Protein AF-A0A3C1LF52-F1 (afdb_monomer)

Foldseek 3Di:
DQVVVQVVVQVLAVQAPDPDDDDAFQKWWWFQAPVRHIHIGSQDPVNCPPDDRGPDTDFMWGQHPVRGIDTDDD

Sequence (74 aa):
QEIRKRRELSMMIYEAKLSFQPVIGQTYHLYQKRDDSYMVSLISPKEWGGSGPFKQYISSVKLLADHTWVEIGE

Solvent-accessible surface area (backbone atoms only — not comparable 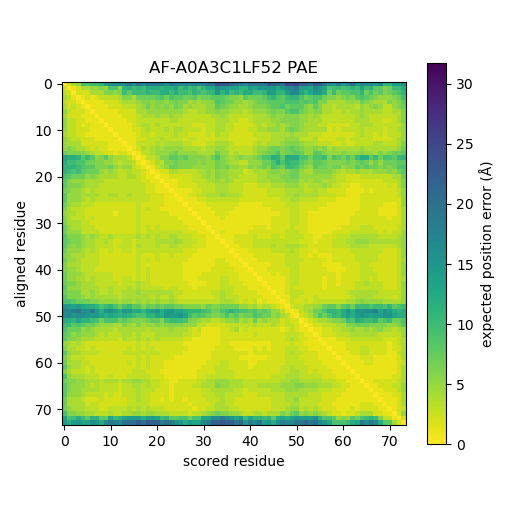to full-atom values): 4436 Å² total; per-residue (Å²): 113,68,70,60,55,41,51,53,52,43,50,50,59,70,70,14,67,66,93,64,86,87,52,70,74,42,67,36,27,37,28,32,28,79,84,71,46,43,38,63,35,79,66,46,78,76,78,46,53,98,71,50,89,48,65,41,82,74,50,38,32,32,32,37,92,87,76,43,58,40,81,49,85,131

Secondary structure (DSSP, 8-state):
-HHHHHHHHHHHHHHS--SS---TT-EEEEEEETTS-EEEESS-TTTTTT--SEEEEEEEEEE-TTS-EEEE--

Radius of gyration: 11.84 Å; Cα contacts (8 Å, |Δi|>4): 120; chains: 1; bounding box: 30×24×28 Å

Mean predicted aligned error: 4.06 Å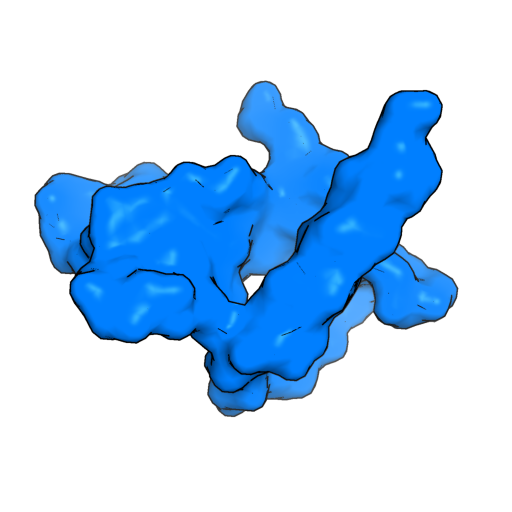

Structure (mmCIF, N/CA/C/O backbone):
data_AF-A0A3C1LF52-F1
#
_entry.id   AF-A0A3C1LF52-F1
#
loop_
_atom_site.group_PDB
_atom_site.id
_atom_site.type_symbol
_atom_site.label_atom_id
_atom_site.label_alt_id
_atom_site.label_comp_id
_atom_site.label_asym_id
_atom_site.label_entity_id
_atom_site.label_seq_id
_atom_site.pdbx_PDB_ins_code
_atom_site.Cartn_x
_atom_site.Cartn_y
_atom_site.Cartn_z
_atom_site.occupancy
_atom_site.B_iso_or_equiv
_atom_site.auth_seq_id
_atom_site.auth_comp_id
_atom_site.auth_asym_id
_atom_site.auth_atom_id
_atom_site.pdbx_PDB_model_num
ATOM 1 N N . GLN A 1 1 ? 18.994 -4.478 3.206 1.00 62.38 1 GLN A N 1
ATOM 2 C CA . GLN A 1 1 ? 17.890 -3.928 4.022 1.00 62.38 1 GLN A CA 1
ATOM 3 C C . GLN A 1 1 ? 16.631 -3.754 3.169 1.00 62.38 1 GLN A C 1
ATOM 5 O O . GLN A 1 1 ? 15.619 -4.359 3.490 1.00 62.38 1 GLN A O 1
ATOM 10 N N . GLU A 1 2 ? 16.716 -3.081 2.019 1.00 69.94 2 GLU A N 1
ATOM 11 C CA . GLU A 1 2 ? 15.584 -2.826 1.102 1.00 69.94 2 GLU A CA 1
ATOM 12 C C . GLU A 1 2 ? 14.819 -4.075 0.617 1.00 69.94 2 GLU A C 1
ATOM 14 O O . GLU A 1 2 ? 13.591 -4.103 0.632 1.00 69.94 2 GLU A O 1
ATOM 19 N N . ILE A 1 3 ? 15.529 -5.162 0.287 1.00 74.44 3 ILE A N 1
ATOM 20 C CA . ILE A 1 3 ? 14.907 -6.422 -0.168 1.00 74.44 3 ILE A CA 1
ATOM 21 C C . ILE A 1 3 ? 13.979 -7.036 0.898 1.00 74.44 3 ILE A C 1
ATOM 23 O O . ILE A 1 3 ? 12.936 -7.591 0.555 1.00 74.44 3 ILE A O 1
ATOM 27 N N . ARG A 1 4 ? 14.328 -6.932 2.192 1.00 77.81 4 ARG A N 1
ATOM 28 C CA . ARG A 1 4 ? 13.493 -7.471 3.283 1.00 77.81 4 ARG A CA 1
ATOM 29 C C . ARG A 1 4 ? 12.198 -6.673 3.419 1.00 77.81 4 ARG A C 1
ATOM 31 O O . ARG A 1 4 ? 11.126 -7.268 3.401 1.00 77.81 4 ARG A O 1
ATOM 38 N N . LYS A 1 5 ? 12.304 -5.341 3.420 1.00 79.50 5 LYS A N 1
ATOM 39 C CA . LYS A 1 5 ? 11.153 -4.431 3.501 1.00 79.50 5 LYS A CA 1
ATOM 40 C C . LYS A 1 5 ? 10.188 -4.618 2.326 1.00 79.50 5 LYS A C 1
ATOM 42 O O . LYS A 1 5 ? 8.981 -4.710 2.520 1.00 79.50 5 LYS A O 1
ATOM 47 N N . ARG A 1 6 ? 10.721 -4.773 1.108 1.00 81.25 6 ARG A N 1
ATOM 48 C CA . ARG A 1 6 ? 9.925 -5.057 -0.098 1.00 81.25 6 ARG A CA 1
ATOM 49 C C . ARG A 1 6 ? 9.143 -6.367 0.012 1.00 81.25 6 ARG A C 1
ATOM 51 O O . ARG A 1 6 ? 7.983 -6.427 -0.393 1.00 81.25 6 ARG A O 1
ATOM 58 N N . ARG A 1 7 ? 9.761 -7.411 0.578 1.00 85.44 7 ARG A N 1
ATOM 59 C CA . ARG A 1 7 ? 9.104 -8.704 0.813 1.00 85.44 7 ARG A CA 1
ATOM 60 C C . ARG A 1 7 ? 7.981 -8.583 1.844 1.00 85.44 7 ARG A C 1
ATOM 62 O O . ARG A 1 7 ? 6.895 -9.089 1.595 1.00 85.44 7 ARG A O 1
ATOM 69 N N . GLU A 1 8 ? 8.232 -7.908 2.962 1.00 87.44 8 GLU A N 1
ATOM 70 C CA . GLU A 1 8 ? 7.242 -7.688 4.028 1.00 87.44 8 GLU A CA 1
ATOM 71 C C . GLU A 1 8 ? 6.027 -6.902 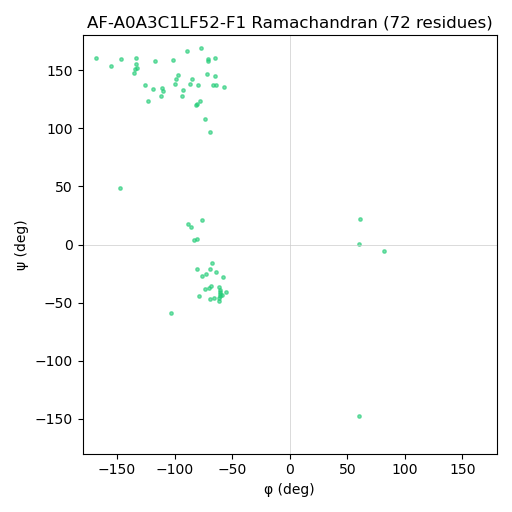3.527 1.00 87.44 8 GLU A C 1
ATOM 73 O O . GLU A 1 8 ? 4.900 -7.362 3.691 1.00 87.44 8 GLU A O 1
ATOM 78 N N . LEU A 1 9 ? 6.245 -5.788 2.820 1.00 87.19 9 LEU A N 1
ATOM 79 C CA . LEU A 1 9 ? 5.166 -5.015 2.194 1.00 87.19 9 LEU A CA 1
ATOM 80 C C . LEU A 1 9 ? 4.366 -5.847 1.197 1.00 87.19 9 LEU A C 1
ATOM 82 O O . LEU A 1 9 ? 3.140 -5.796 1.198 1.00 87.19 9 LEU A O 1
ATOM 86 N N . SER A 1 10 ? 5.052 -6.637 0.368 1.00 87.69 10 SER A N 1
ATOM 87 C CA . SER A 1 10 ? 4.372 -7.508 -0.592 1.00 87.69 10 SER A CA 1
ATOM 88 C C . SER A 1 10 ? 3.464 -8.507 0.126 1.00 87.69 10 SER A C 1
ATOM 90 O O . SER A 1 10 ? 2.317 -8.662 -0.276 1.00 87.69 10 SER A O 1
ATOM 92 N N . MET A 1 11 ? 3.933 -9.138 1.211 1.00 88.50 11 MET A N 1
ATOM 93 C CA . MET A 1 11 ? 3.111 -10.059 2.007 1.00 88.50 11 MET A CA 1
ATOM 94 C C . MET A 1 11 ? 1.896 -9.350 2.617 1.00 88.50 11 MET A C 1
ATOM 96 O O . MET A 1 11 ? 0.784 -9.835 2.447 1.0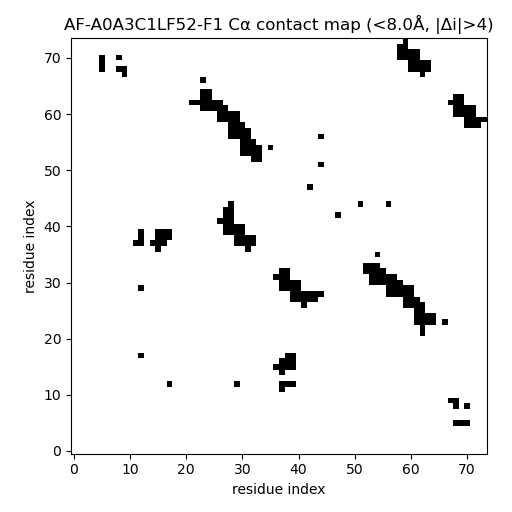0 88.50 11 MET A O 1
ATOM 100 N N . MET A 1 12 ? 2.072 -8.163 3.208 1.00 90.44 12 MET A N 1
ATOM 101 C CA . MET A 1 12 ? 0.949 -7.382 3.751 1.00 90.44 12 MET A CA 1
ATOM 102 C C . MET A 1 12 ? -0.086 -7.010 2.684 1.00 90.44 12 MET A C 1
ATOM 104 O O . MET A 1 12 ? -1.281 -7.043 2.952 1.00 90.44 12 MET A O 1
ATOM 108 N N . ILE A 1 13 ? 0.352 -6.658 1.472 1.00 88.56 13 ILE A N 1
ATOM 109 C CA . ILE A 1 13 ? -0.547 -6.315 0.361 1.00 88.56 13 ILE A CA 1
ATOM 110 C C . ILE A 1 13 ? -1.299 -7.549 -0.149 1.00 88.56 13 ILE A C 1
ATOM 112 O O . ILE A 1 13 ? -2.476 -7.437 -0.477 1.00 88.56 13 ILE A O 1
ATOM 116 N N . TYR A 1 14 ? -0.651 -8.718 -0.191 1.00 85.06 14 TYR A N 1
ATOM 117 C CA . TYR A 1 14 ? -1.316 -9.980 -0.535 1.00 85.06 14 TYR A CA 1
ATOM 118 C C . TYR A 1 14 ? -2.312 -10.434 0.540 1.00 85.06 14 TYR A C 1
ATOM 120 O O . TYR A 1 14 ? -3.349 -11.002 0.207 1.00 85.06 14 TYR A O 1
ATOM 128 N N . GLU A 1 15 ? -2.012 -10.192 1.817 1.00 85.38 15 GLU A N 1
ATOM 129 C CA . GLU A 1 15 ? -2.908 -10.493 2.941 1.00 85.38 15 GLU A CA 1
ATOM 130 C C . GLU A 1 15 ? -4.055 -9.482 3.070 1.00 85.38 15 GLU A C 1
ATOM 132 O O . GLU A 1 15 ? -5.136 -9.812 3.566 1.00 85.38 15 GLU A O 1
ATOM 137 N N . ALA A 1 16 ? -3.843 -8.246 2.614 1.00 86.19 16 ALA A N 1
ATOM 138 C CA . ALA A 1 16 ? -4.881 -7.237 2.558 1.00 86.19 16 ALA A CA 1
ATOM 139 C C . ALA A 1 16 ? -5.987 -7.660 1.583 1.00 86.19 16 ALA A C 1
ATOM 141 O O . ALA A 1 16 ? -5.741 -8.110 0.464 1.00 86.19 16 ALA A O 1
ATOM 142 N N . LYS A 1 17 ? -7.246 -7.451 1.978 1.00 72.62 17 LYS A N 1
ATOM 143 C CA . LYS A 1 17 ? -8.378 -7.658 1.067 1.00 72.62 17 LYS A CA 1
ATOM 144 C C . LYS A 1 17 ? -8.361 -6.584 -0.021 1.00 72.62 17 LYS A C 1
ATOM 146 O O . LYS A 1 17 ? -8.874 -5.485 0.186 1.00 72.62 17 LYS A O 1
ATOM 151 N N . LEU A 1 18 ? -7.793 -6.908 -1.180 1.00 80.94 18 LEU A N 1
ATOM 152 C CA . LEU A 1 18 ? -7.910 -6.101 -2.391 1.00 80.94 18 LEU A CA 1
ATOM 153 C C . LEU A 1 18 ? -9.321 -6.272 -2.963 1.00 80.94 18 LEU A C 1
ATOM 155 O O . LEU A 1 18 ? -9.668 -7.321 -3.497 1.00 80.94 18 LEU A O 1
ATOM 159 N N . SER A 1 19 ? -10.149 -5.236 -2.847 1.00 82.38 19 SER A N 1
ATOM 160 C CA . SER A 1 19 ? -11.481 -5.193 -3.467 1.00 82.38 19 SER A CA 1
ATOM 161 C C . SER A 1 19 ? -11.443 -4.809 -4.953 1.00 82.38 19 SER A C 1
ATOM 163 O O . SER A 1 19 ? -12.492 -4.633 -5.569 1.00 82.38 19 SER A O 1
ATOM 165 N N . PHE A 1 20 ? -10.248 -4.660 -5.530 1.00 85.31 20 PHE A N 1
ATOM 166 C CA . PHE A 1 20 ? -10.014 -4.223 -6.903 1.00 85.31 20 PHE A CA 1
ATOM 167 C C . PHE A 1 20 ? -8.773 -4.905 -7.495 1.00 85.31 20 PHE A C 1
ATOM 169 O O . PHE A 1 20 ? -7.890 -5.362 -6.768 1.00 85.31 20 PHE A O 1
ATOM 176 N N . GLN A 1 21 ? -8.681 -4.926 -8.826 1.00 89.62 21 GLN A N 1
ATOM 177 C CA . GLN A 1 21 ? -7.478 -5.358 -9.534 1.00 89.62 21 GLN A CA 1
ATOM 178 C C . GLN A 1 21 ? -6.463 -4.202 -9.585 1.00 89.62 21 GLN A C 1
ATOM 180 O O . GLN A 1 21 ? -6.792 -3.142 -10.125 1.00 89.62 21 GLN A O 1
ATOM 185 N N . PRO A 1 22 ? -5.250 -4.356 -9.023 1.00 90.75 22 PRO A N 1
ATOM 186 C CA . PRO A 1 22 ? -4.263 -3.289 -9.032 1.00 90.75 22 PRO A CA 1
ATOM 187 C C . PRO A 1 22 ? -3.685 -3.075 -10.438 1.00 90.75 22 PRO A C 1
ATOM 189 O O . PRO A 1 22 ? -3.540 -4.010 -11.227 1.00 90.75 22 PRO A O 1
ATOM 192 N N . VAL A 1 23 ? -3.353 -1.824 -10.744 1.00 95.06 23 VAL A N 1
ATOM 193 C CA . VAL A 1 23 ? -2.901 -1.355 -12.055 1.00 95.06 23 VAL A CA 1
ATOM 194 C C . VAL A 1 23 ? -1.426 -0.981 -11.971 1.00 95.06 23 VAL A C 1
ATOM 196 O O . VAL A 1 23 ? -0.996 -0.274 -11.057 1.00 95.06 23 VAL A O 1
ATOM 199 N N . ILE A 1 24 ? -0.640 -1.464 -12.934 1.00 95.81 24 ILE A N 1
ATOM 200 C CA . ILE A 1 24 ? 0.786 -1.141 -13.044 1.00 95.81 24 ILE A CA 1
ATOM 201 C C . ILE A 1 24 ? 0.961 0.377 -13.138 1.00 95.81 24 ILE A C 1
ATOM 203 O O . ILE A 1 24 ? 0.267 1.060 -13.886 1.00 95.81 24 ILE A O 1
ATOM 207 N N . GLY A 1 25 ? 1.922 0.906 -12.388 1.00 95.19 25 GLY A N 1
ATOM 208 C CA . GLY A 1 25 ? 2.249 2.325 -12.365 1.00 95.19 25 GLY A CA 1
ATOM 209 C C . GLY A 1 25 ? 1.348 3.168 -11.462 1.00 95.19 25 GLY A C 1
ATOM 210 O O . GLY 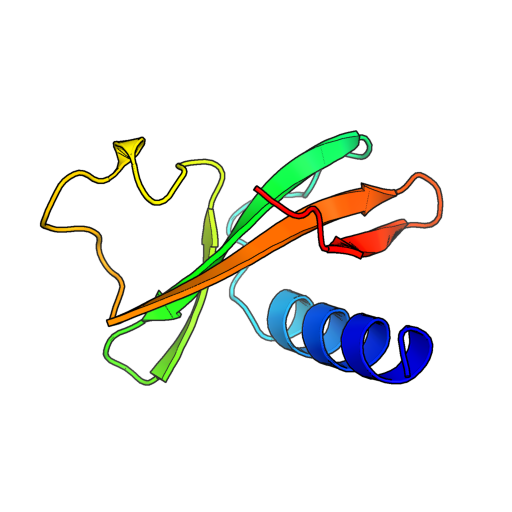A 1 25 ? 1.653 4.343 -11.266 1.00 95.19 25 GLY A O 1
ATOM 211 N N . GLN A 1 26 ? 0.295 2.594 -10.878 1.00 95.31 26 GLN A N 1
ATOM 212 C CA . GLN A 1 26 ? -0.589 3.300 -9.958 1.00 95.31 26 GLN A CA 1
ATOM 213 C C . GLN A 1 26 ? -0.023 3.279 -8.530 1.00 95.31 26 GLN A C 1
ATOM 215 O O . GLN A 1 26 ? 0.572 2.290 -8.087 1.00 95.31 26 GLN A O 1
ATOM 220 N N . THR A 1 27 ? -0.212 4.393 -7.821 1.00 95.31 27 THR A N 1
ATOM 221 C CA . THR A 1 27 ? 0.077 4.516 -6.389 1.00 95.31 27 THR A CA 1
ATOM 222 C C . THR A 1 27 ? -1.117 4.053 -5.568 1.00 95.31 27 THR A C 1
ATOM 224 O O . THR A 1 27 ? -2.259 4.392 -5.872 1.00 95.31 27 THR A O 1
ATOM 227 N N . TYR A 1 28 ? -0.822 3.321 -4.503 1.00 95.06 28 TYR A N 1
ATOM 228 C CA . TYR A 1 28 ? -1.773 2.849 -3.516 1.00 95.06 28 TYR A CA 1
ATOM 229 C C . TYR A 1 28 ? -1.247 3.109 -2.109 1.00 95.06 28 TYR A C 1
ATOM 231 O O . TYR A 1 28 ? -0.047 3.272 -1.894 1.00 95.06 28 TYR A O 1
ATOM 239 N N . HIS A 1 29 ? -2.146 3.100 -1.137 1.00 94.19 29 HIS A N 1
ATOM 240 C CA . HIS A 1 29 ? -1.849 3.396 0.254 1.00 94.19 29 HIS A CA 1
ATOM 241 C C . HIS A 1 29 ? -2.272 2.216 1.126 1.00 94.19 29 HIS A C 1
ATOM 243 O O . HIS A 1 29 ? -3.425 1.777 1.084 1.00 94.19 29 HIS A O 1
ATOM 249 N N . LEU A 1 30 ? -1.318 1.686 1.889 1.00 94.00 30 LEU A N 1
ATOM 250 C CA . LEU A 1 30 ? -1.515 0.567 2.797 1.00 94.00 30 LEU A CA 1
ATOM 251 C C . LEU A 1 30 ? -1.848 1.089 4.197 1.00 94.00 30 LEU A C 1
ATOM 253 O O . LEU A 1 30 ? -1.160 1.958 4.741 1.00 94.00 30 LEU A O 1
ATOM 257 N N . TYR A 1 31 ? -2.880 0.509 4.797 1.00 93.56 31 TYR A N 1
ATOM 258 C CA . TYR A 1 31 ? -3.359 0.862 6.127 1.00 93.56 31 TYR A CA 1
ATOM 259 C C . TYR A 1 31 ? -3.579 -0.375 6.982 1.00 93.56 31 TYR A C 1
ATOM 261 O O . TYR A 1 31 ? -3.964 -1.433 6.482 1.00 93.56 31 TYR A O 1
ATOM 269 N N . GLN A 1 32 ? -3.440 -0.197 8.294 1.00 93.75 32 GLN A N 1
ATOM 270 C CA . GLN A 1 32 ? -3.959 -1.141 9.274 1.00 93.75 32 GLN A CA 1
ATOM 271 C C . GLN A 1 32 ? -5.348 -0.689 9.719 1.00 93.75 32 GLN A C 1
ATOM 273 O O . GLN A 1 32 ? -5.531 0.452 10.148 1.00 93.75 32 GLN A O 1
ATOM 278 N N . LYS A 1 33 ? -6.334 -1.576 9.648 1.00 92.81 33 LYS A N 1
ATOM 279 C CA . LYS A 1 33 ? -7.686 -1.359 10.162 1.00 92.81 33 LYS A CA 1
ATOM 280 C C . LYS A 1 33 ? -7.730 -1.519 11.684 1.00 92.81 33 LYS A C 1
ATOM 282 O O . LYS A 1 33 ? -6.776 -1.950 12.324 1.00 92.81 33 LYS A O 1
ATOM 287 N N . ARG A 1 34 ? -8.854 -1.126 12.288 1.00 92.56 34 ARG A N 1
ATOM 288 C CA . ARG A 1 34 ? -9.067 -1.220 13.748 1.00 92.56 34 ARG A CA 1
ATOM 289 C C . ARG A 1 34 ? -9.198 -2.658 14.253 1.00 92.56 34 ARG A C 1
ATOM 291 O O . ARG A 1 34 ? -8.975 -2.891 15.429 1.00 92.56 34 ARG A O 1
ATOM 298 N N . ASP A 1 35 ? -9.537 -3.587 13.364 1.00 93.12 35 ASP A N 1
ATOM 299 C CA . ASP A 1 35 ? -9.568 -5.036 13.602 1.00 93.12 35 ASP A CA 1
ATOM 300 C C . ASP A 1 35 ? -8.205 -5.706 13.322 1.00 93.12 35 ASP A C 1
ATOM 302 O O . ASP A 1 35 ? -8.142 -6.911 13.104 1.00 93.12 35 ASP A O 1
ATOM 306 N N . ASP A 1 36 ? -7.134 -4.908 13.264 1.00 91.25 36 ASP A N 1
ATOM 307 C CA . ASP A 1 36 ? -5.751 -5.278 12.941 1.00 91.25 36 ASP A CA 1
ATOM 308 C C . ASP A 1 36 ? -5.521 -5.895 11.545 1.00 91.25 36 ASP A C 1
ATOM 310 O O . ASP A 1 36 ? -4.372 -6.136 11.179 1.00 91.25 36 ASP A O 1
ATOM 314 N N . SER A 1 37 ? -6.564 -6.050 10.720 1.00 91.56 37 SER A N 1
ATOM 315 C CA . SER A 1 37 ? -6.427 -6.456 9.316 1.00 91.56 37 SER A CA 1
ATOM 316 C C . SER A 1 37 ? -5.827 -5.348 8.443 1.00 91.56 37 SER A C 1
ATOM 318 O O . SER A 1 37 ? -5.886 -4.163 8.779 1.00 91.56 37 SER A O 1
ATOM 320 N N . TYR A 1 38 ? -5.272 -5.718 7.290 1.00 92.88 38 TYR A N 1
ATOM 321 C CA . TYR A 1 38 ? -4.706 -4.763 6.338 1.00 92.88 38 TYR A CA 1
ATOM 322 C C . TYR A 1 38 ? -5.687 -4.418 5.215 1.00 92.88 38 TYR A C 1
ATOM 324 O O . TYR A 1 38 ? -6.472 -5.255 4.758 1.00 92.88 38 TYR A O 1
ATOM 332 N N . MET A 1 39 ? -5.631 -3.169 4.753 1.00 92.75 39 MET A N 1
ATOM 333 C CA . MET A 1 39 ? -6.355 -2.714 3.568 1.00 92.75 39 MET A CA 1
ATOM 334 C C . MET A 1 39 ? -5.473 -1.857 2.669 1.00 92.75 39 MET A C 1
ATOM 336 O O . MET A 1 39 ? -4.638 -1.090 3.148 1.00 92.75 39 MET A O 1
ATOM 340 N N . VAL A 1 40 ? -5.720 -1.952 1.366 1.00 93.94 40 VAL A N 1
ATOM 341 C CA . VAL A 1 40 ? -5.099 -1.103 0.349 1.00 93.94 40 VAL A CA 1
ATOM 342 C C . VAL A 1 40 ? -6.171 -0.187 -0.230 1.00 93.94 40 VAL A C 1
ATOM 344 O O . VAL A 1 40 ? -7.271 -0.639 -0.542 1.00 93.94 40 VAL A O 1
ATOM 347 N N . SER A 1 41 ? -5.857 1.098 -0.370 1.00 93.06 41 SER A N 1
ATOM 348 C CA . SER A 1 41 ? -6.764 2.109 -0.918 1.00 93.06 41 SER A CA 1
ATOM 349 C C . SER A 1 41 ? -6.058 2.987 -1.947 1.00 93.06 41 SER A C 1
ATOM 351 O O . SER A 1 41 ? -4.843 3.158 -1.901 1.00 93.06 41 SER A O 1
ATOM 353 N N . LEU A 1 42 ? -6.834 3.571 -2.858 1.00 93.19 42 LEU A N 1
ATOM 354 C CA . LEU A 1 42 ? -6.394 4.675 -3.718 1.00 93.19 42 LEU A CA 1
ATOM 355 C C . LEU A 1 42 ? -6.438 6.029 -2.993 1.00 93.19 42 LEU A C 1
ATOM 357 O O . LEU A 1 42 ? -5.771 6.962 -3.413 1.00 93.19 42 LEU A O 1
ATOM 361 N N . ILE A 1 43 ? -7.224 6.132 -1.918 1.00 93.31 43 ILE A N 1
ATOM 362 C CA . ILE A 1 43 ? -7.390 7.362 -1.139 1.00 93.31 43 ILE A CA 1
ATOM 363 C C . ILE A 1 43 ? -6.198 7.496 -0.196 1.00 93.31 43 ILE A C 1
ATOM 365 O O . ILE A 1 43 ? -5.988 6.604 0.630 1.00 93.31 43 ILE A O 1
ATOM 369 N N . SER A 1 44 ? -5.455 8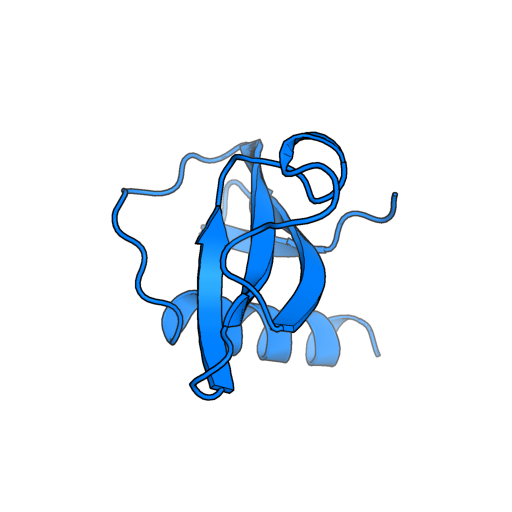.594 -0.313 1.00 93.88 44 SER A N 1
ATOM 370 C CA . SER A 1 44 ? -4.285 8.919 0.507 1.00 93.88 44 SER A CA 1
ATOM 371 C C . SER A 1 44 ? -4.664 9.281 1.947 1.00 93.88 44 SER A C 1
ATOM 373 O O . SER A 1 44 ? -5.795 9.701 2.213 1.00 93.88 44 SER A O 1
ATOM 375 N N . PRO A 1 45 ? -3.736 9.173 2.925 1.00 92.38 45 PRO A N 1
ATOM 376 C CA . PRO A 1 45 ? -4.042 9.514 4.318 1.00 92.38 45 PRO A CA 1
ATOM 377 C C . PRO A 1 45 ? -4.520 10.965 4.488 1.00 92.38 45 PRO A C 1
ATOM 379 O O . PRO A 1 45 ? -5.311 11.232 5.387 1.00 92.38 45 PRO A O 1
ATOM 382 N N . LYS A 1 46 ? -4.095 11.883 3.610 1.00 91.19 46 LYS A N 1
ATOM 383 C CA . LYS A 1 46 ? -4.519 13.292 3.613 1.00 91.19 46 LYS A CA 1
ATOM 384 C C . LYS A 1 46 ? -5.956 13.467 3.116 1.00 91.19 46 LYS A C 1
ATOM 386 O O . LYS A 1 46 ? -6.697 14.271 3.673 1.00 91.19 46 LYS A O 1
ATOM 391 N N . GLU A 1 47 ? -6.366 12.697 2.110 1.00 93.12 47 GLU A N 1
ATOM 392 C CA . GLU A 1 47 ? -7.715 12.763 1.528 1.00 93.12 47 GLU A CA 1
ATOM 393 C C . GLU A 1 47 ? -8.796 12.167 2.437 1.00 93.12 47 GLU A C 1
ATOM 395 O O . GLU A 1 47 ? -9.949 12.583 2.376 1.00 93.12 47 GLU A O 1
ATOM 400 N N . TRP A 1 48 ? -8.436 11.240 3.32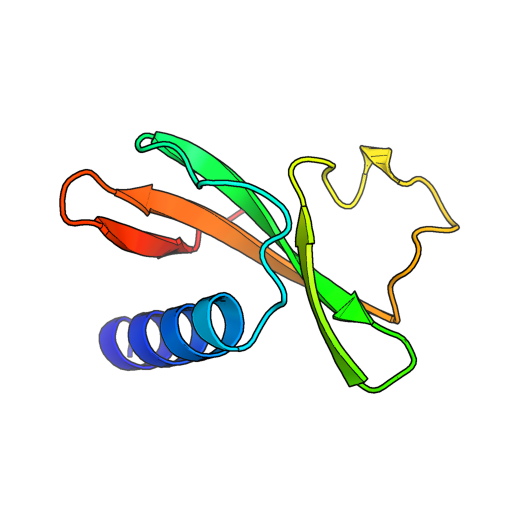9 1.00 90.50 48 TRP A N 1
ATOM 401 C CA . TRP A 1 48 ? -9.353 10.722 4.353 1.00 90.50 48 TRP A CA 1
ATOM 402 C C . TRP A 1 48 ? -9.743 11.753 5.421 1.00 90.50 48 TRP A C 1
ATOM 404 O O . TRP A 1 48 ? -10.688 11.526 6.183 1.00 90.50 48 TRP A O 1
ATOM 414 N N . GLY A 1 49 ? -9.002 12.858 5.525 1.00 83.00 49 GLY A N 1
ATOM 415 C CA . GLY A 1 49 ? -9.133 13.798 6.631 1.00 83.00 49 GLY A CA 1
ATOM 416 C C . GLY A 1 49 ? -8.854 13.137 7.989 1.00 83.00 49 GLY A C 1
ATOM 417 O O . GLY A 1 49 ? -8.046 12.219 8.107 1.00 83.00 49 GLY A O 1
ATOM 418 N N . GLY A 1 50 ? -9.533 13.601 9.042 1.00 77.50 50 GLY A N 1
ATOM 419 C CA . GLY A 1 50 ? -9.291 13.155 10.423 1.00 77.50 50 GLY A CA 1
ATOM 420 C C . GLY A 1 50 ? -9.988 11.854 10.846 1.00 77.50 50 GLY A C 1
ATOM 421 O O . GLY A 1 50 ? -9.947 11.507 12.023 1.00 77.50 50 GLY A O 1
ATOM 422 N N . SER A 1 51 ? -10.705 11.156 9.959 1.00 78.50 51 SER A N 1
ATOM 423 C CA . SER A 1 51 ? -11.563 10.021 10.354 1.00 78.50 51 SER A CA 1
ATOM 424 C C . SER A 1 51 ? -11.649 8.920 9.296 1.00 78.50 51 SER A C 1
ATOM 426 O O . SER A 1 51 ? -12.730 8.431 8.973 1.00 78.50 51 SER A O 1
ATOM 428 N N . GLY A 1 52 ? -10.502 8.490 8.771 1.00 84.62 52 GLY A N 1
ATOM 429 C CA . GLY A 1 52 ? -10.444 7.314 7.903 1.00 84.62 52 GLY A CA 1
ATOM 430 C C . GLY A 1 52 ? -10.833 6.003 8.621 1.00 84.62 52 GLY A C 1
ATOM 431 O O . GLY A 1 52 ? -10.767 5.911 9.852 1.00 84.62 52 GLY A O 1
ATOM 432 N N . PRO A 1 53 ? -11.205 4.943 7.876 1.00 88.81 53 PRO A N 1
ATOM 433 C CA . PRO A 1 53 ? -11.615 3.643 8.427 1.00 88.81 53 PRO A CA 1
ATOM 434 C C . PRO A 1 53 ? -10.431 2.788 8.927 1.00 88.81 53 PRO A C 1
ATOM 436 O O . PRO A 1 53 ? -10.534 1.565 9.040 1.00 88.81 53 PRO A O 1
ATOM 439 N N . PHE A 1 54 ? -9.294 3.419 9.225 1.00 91.75 54 PHE A N 1
ATOM 440 C CA . PHE A 1 54 ? -8.058 2.775 9.651 1.00 91.75 54 PHE A CA 1
ATOM 441 C C . PHE A 1 54 ? -7.649 3.193 11.063 1.00 91.75 54 PHE A C 1
ATOM 443 O O . PHE A 1 54 ? -8.061 4.224 11.591 1.00 91.75 54 PHE A O 1
ATOM 450 N N . LYS A 1 55 ? -6.836 2.338 11.676 1.00 93.88 55 LYS A N 1
ATOM 451 C CA . LYS A 1 55 ? -6.096 2.595 12.910 1.00 93.88 55 LYS A CA 1
ATOM 452 C C . LYS A 1 55 ? -4.852 3.428 12.618 1.00 93.88 55 LYS A C 1
ATOM 454 O O . LYS A 1 55 ? -4.588 4.382 13.335 1.00 93.88 55 LYS A O 1
ATOM 459 N N . GLN A 1 56 ? -4.119 3.085 11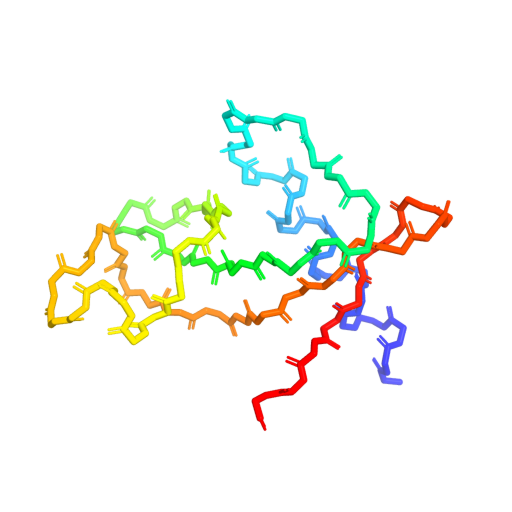.555 1.00 93.38 56 GLN A N 1
ATOM 460 C CA . GLN A 1 56 ? -2.928 3.819 11.131 1.00 93.38 56 GLN A CA 1
ATOM 461 C C . GLN A 1 56 ? -2.621 3.636 9.642 1.00 93.38 56 GLN A C 1
ATOM 463 O O . GLN A 1 56 ? -2.970 2.620 9.034 1.00 93.38 56 GLN A O 1
ATOM 468 N N . TYR A 1 57 ? -1.943 4.632 9.079 1.00 93.81 57 TYR A N 1
ATOM 469 C CA . TYR A 1 57 ? -1.279 4.552 7.782 1.00 93.81 57 TYR A CA 1
ATOM 470 C C . TYR A 1 57 ? 0.065 3.833 7.933 1.00 93.81 57 TYR A C 1
ATOM 472 O O . TYR A 1 57 ? 0.782 4.074 8.901 1.00 93.81 57 TYR A O 1
ATOM 480 N N . ILE A 1 58 ? 0.382 2.942 6.991 1.00 93.56 58 ILE A N 1
ATOM 481 C CA . ILE A 1 58 ? 1.622 2.158 7.003 1.00 93.56 58 ILE A CA 1
ATOM 482 C C . ILE A 1 58 ? 2.610 2.728 5.995 1.00 93.56 58 ILE A C 1
ATOM 484 O O . ILE A 1 58 ? 3.729 3.073 6.362 1.00 93.56 58 ILE A O 1
ATOM 488 N N . SER A 1 59 ? 2.216 2.783 4.721 1.00 94.38 59 SER A N 1
ATOM 489 C CA . SER A 1 59 ? 3.105 3.206 3.642 1.00 94.38 59 SER A CA 1
ATOM 490 C C . SER A 1 59 ? 2.340 3.456 2.340 1.00 94.38 59 SER A C 1
ATOM 492 O O . SER A 1 59 ? 1.227 2.957 2.148 1.00 94.38 59 SER A O 1
ATOM 494 N N . SER A 1 60 ? 2.957 4.208 1.433 1.00 95.12 60 SER A N 1
ATOM 495 C CA . SER A 1 60 ? 2.513 4.366 0.052 1.00 95.12 60 SER A CA 1
ATOM 496 C C . SER A 1 60 ? 3.352 3.459 -0.824 1.00 95.12 60 SER A C 1
ATOM 498 O O . SER A 1 60 ? 4.565 3.353 -0.656 1.00 95.12 60 SER A O 1
ATOM 500 N N . VAL A 1 61 ? 2.710 2.794 -1.771 1.00 94.69 61 VAL A N 1
ATOM 501 C CA . VAL A 1 61 ? 3.350 1.811 -2.635 1.00 94.69 61 VAL A CA 1
ATOM 502 C C . VAL A 1 61 ? 2.952 2.026 -4.083 1.00 94.69 61 VAL A C 1
ATOM 504 O O . VAL A 1 61 ? 1.853 2.486 -4.380 1.00 94.69 61 VAL A O 1
ATOM 507 N N . LYS A 1 62 ? 3.840 1.655 -4.997 1.00 95.25 62 LYS A N 1
ATOM 508 C CA . LYS A 1 62 ? 3.585 1.652 -6.435 1.00 95.25 62 LYS A CA 1
ATOM 509 C C . L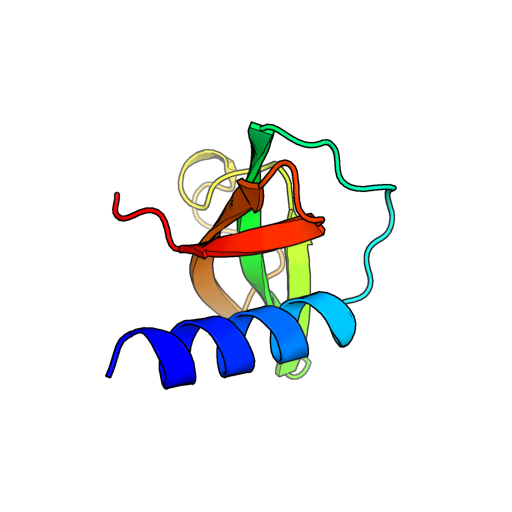YS A 1 62 ? 3.722 0.237 -6.974 1.00 95.25 62 LYS A C 1
ATOM 511 O O . LYS A 1 62 ? 4.697 -0.448 -6.657 1.00 95.25 62 LYS A O 1
ATOM 516 N N . LEU A 1 63 ? 2.762 -0.186 -7.795 1.00 94.19 63 LEU A N 1
ATOM 517 C CA . LEU A 1 63 ? 2.864 -1.452 -8.518 1.00 94.19 63 LEU A CA 1
ATOM 518 C C . LEU A 1 63 ? 3.790 -1.271 -9.725 1.00 94.19 63 LEU A C 1
ATOM 520 O O . LEU A 1 63 ? 3.568 -0.400 -10.566 1.00 94.19 63 LEU A O 1
ATOM 524 N N . LEU A 1 64 ? 4.838 -2.081 -9.807 1.00 93.81 64 LEU A N 1
ATOM 525 C CA . LEU A 1 64 ? 5.806 -2.076 -10.899 1.00 93.81 64 LEU A CA 1
ATOM 526 C C . LEU A 1 64 ? 5.382 -3.021 -12.033 1.00 93.81 64 LEU A C 1
ATOM 528 O O . LEU A 1 64 ? 4.492 -3.855 -11.877 1.00 93.81 64 LEU A O 1
ATOM 532 N N . ALA A 1 65 ? 6.031 -2.889 -13.194 1.00 94.94 65 ALA A N 1
ATOM 533 C CA . ALA A 1 65 ? 5.710 -3.675 -14.391 1.00 94.94 65 ALA A CA 1
ATOM 534 C C . ALA A 1 65 ? 5.952 -5.189 -14.226 1.00 94.94 65 ALA A C 1
ATOM 536 O O . ALA A 1 65 ? 5.328 -5.997 -14.907 1.00 94.94 65 ALA A O 1
ATOM 537 N N . ASP A 1 66 ? 6.823 -5.576 -13.296 1.00 92.62 66 ASP A N 1
ATOM 538 C CA . ASP A 1 66 ? 7.113 -6.964 -12.924 1.00 92.62 66 ASP A CA 1
ATOM 539 C C . ASP A 1 66 ? 6.142 -7.519 -11.857 1.00 92.62 66 ASP A C 1
ATOM 541 O O . ASP A 1 66 ? 6.417 -8.556 -11.260 1.00 92.62 66 ASP A O 1
ATOM 545 N N . HIS A 1 67 ? 5.008 -6.846 -11.616 1.00 88.25 67 HIS A N 1
ATOM 546 C CA . HIS A 1 67 ? 3.994 -7.201 -10.609 1.00 88.25 67 HIS A CA 1
ATOM 547 C C . HIS A 1 67 ? 4.502 -7.206 -9.164 1.00 88.25 67 HIS A C 1
ATOM 549 O O . HIS A 1 67 ? 3.914 -7.828 -8.277 1.00 88.25 67 HIS A O 1
ATOM 555 N N . THR A 1 68 ? 5.586 -6.486 -8.902 1.00 89.81 68 THR A N 1
ATOM 556 C CA . THR A 1 68 ? 6.080 -6.285 -7.546 1.00 89.81 68 THR A CA 1
ATOM 557 C C . THR A 1 68 ? 5.698 -4.911 -7.018 1.00 89.81 68 THR A C 1
ATOM 559 O O . THR A 1 68 ? 5.448 -3.964 -7.765 1.00 89.81 68 THR A O 1
ATOM 562 N N . TRP A 1 69 ? 5.708 -4.789 -5.700 1.00 91.69 69 TRP A N 1
ATOM 563 C CA . TRP A 1 69 ? 5.446 -3.533 -5.020 1.00 91.69 69 TRP A CA 1
ATOM 564 C C . TRP A 1 69 ? 6.754 -2.868 -4.623 1.00 91.69 69 TRP A C 1
ATOM 566 O O . TRP A 1 69 ? 7.710 -3.541 -4.226 1.00 91.69 69 TRP A O 1
ATOM 576 N N . VAL A 1 70 ? 6.793 -1.544 -4.721 1.00 92.62 70 VAL A N 1
ATOM 577 C CA . VAL A 1 70 ? 7.855 -0.726 -4.138 1.00 92.62 70 VAL A CA 1
ATOM 578 C C . VAL A 1 70 ? 7.226 0.335 -3.259 1.00 92.62 70 VAL A C 1
ATOM 580 O O . VAL A 1 70 ? 6.213 0.925 -3.626 1.00 92.62 70 VAL A O 1
ATOM 583 N N . GLU A 1 71 ? 7.810 0.553 -2.091 1.00 93.81 71 GLU A N 1
ATOM 584 C CA . GLU A 1 71 ? 7.468 1.701 -1.267 1.00 93.81 71 GLU A CA 1
ATOM 585 C C . GLU A 1 71 ? 7.897 2.988 -1.964 1.00 93.81 71 GLU A C 1
ATOM 587 O O . GLU A 1 71 ? 8.993 3.071 -2.519 1.00 93.81 71 GLU A O 1
ATOM 592 N N . ILE A 1 72 ? 7.035 3.992 -1.912 1.00 92.31 72 ILE A N 1
ATOM 593 C CA . ILE A 1 72 ? 7.374 5.350 -2.307 1.00 92.31 72 ILE A CA 1
ATOM 594 C C . ILE A 1 72 ? 7.375 6.206 -1.040 1.00 92.31 72 ILE A C 1
ATOM 596 O O . ILE A 1 72 ? 6.432 6.160 -0.249 1.00 92.31 72 ILE A O 1
ATOM 600 N N . GLY A 1 73 ? 8.469 6.934 -0.816 1.00 78.19 73 GLY A N 1
ATOM 601 C CA . GLY A 1 73 ? 8.506 7.957 0.225 1.00 78.19 73 GLY A CA 1
ATOM 602 C C . GLY A 1 73 ? 7.534 9.084 -0.123 1.00 78.19 73 GLY A C 1
ATOM 603 O O . GLY A 1 73 ? 7.345 9.375 -1.306 1.00 78.19 73 GLY A O 1
ATOM 604 N N . GLU A 1 74 ? 6.907 9.677 0.895 1.00 54.59 74 GLU A N 1
ATOM 605 C CA . GLU A 1 74 ? 6.280 10.999 0.742 1.00 54.59 74 GLU A CA 1
ATOM 606 C C . GLU A 1 74 ? 7.332 12.084 0.490 1.00 54.59 74 GLU A C 1
ATOM 608 O O . GLU A 1 74 ? 8.423 12.006 1.104 1.00 54.59 74 GLU A O 1
#

Nearest PDB structures (foldseek):
  1yu3-assembly1_A  TM=6.827E-01  e=1.909E-01  Bordetella phage BIP-1
  1yu2-assembly1_A  TM=6.815E-01  e=2.166E-01  Bordetella phage BMP-1
  2iou-assembly1_D  TM=6.814E-01  e=2.616E-01  Rauchvirus BPP1
  1yu4-assembly1_C  TM=6.814E-01  e=2.457E-01  Bordetella phage BMP-1
  1yu1-assembly1_A-3  TM=6.777E-01  e=3.161E-01  Rauchvirus BPP1

pLDDT: mean 88.68, std 7.84, range [54.59, 95.81]